Protein AF-A0AA91EGL4-F1 (afdb_monomer_lite)

InterPro domains:
  IPR009813 Uncharacterised protein family YebG [PF07130] (1-58)
  IPR038627 YebG-like superfamily [G3DSA:1.10.10.710] (5-73)

Foldseek 3Di:
DDDPDPVVVVLVVVLVVQLVVQLVVVVPDPDDDDSVRSSVVSSVCSVVVVVVVCVVVVDDPVNVVVVVVVVPDPPPPPPDDDDDD

Organism: NCBI:txid1354268

Sequence (85 aa):
MTFASKKEADAYDKMLDLADNLGEWLADSPVDLEDSVLESLSFYLAEHKDQLSLLLRGNSLESLKAGDEEKSAPKKVKVAIDNAA

Structure (mmCIF, N/CA/C/O backbone):
data_AF-A0AA91EGL4-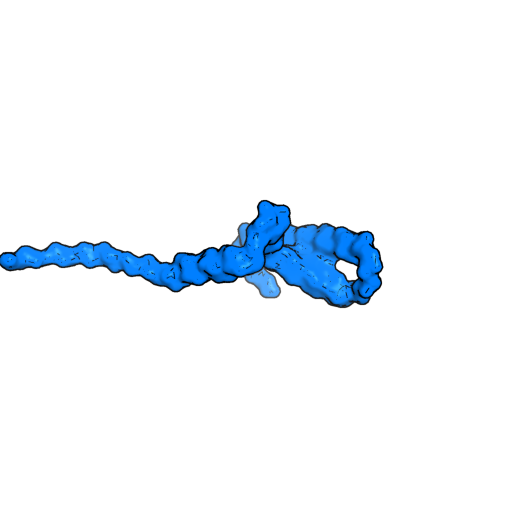F1
#
_entry.id   AF-A0AA91EGL4-F1
#
loop_
_atom_site.group_PDB
_atom_site.id
_atom_site.type_symbol
_atom_site.label_atom_id
_atom_site.label_alt_id
_atom_site.label_comp_id
_atom_site.label_asym_id
_atom_site.label_entity_id
_atom_site.label_seq_id
_atom_site.pdbx_PDB_ins_code
_atom_site.Cartn_x
_atom_site.Cartn_y
_atom_site.Cartn_z
_atom_site.occupancy
_atom_site.B_iso_or_equiv
_atom_site.auth_seq_id
_atom_site.auth_comp_id
_atom_site.auth_asym_id
_atom_site.auth_atom_id
_atom_site.pdbx_PDB_model_num
ATOM 1 N N . MET A 1 1 ? 7.458 6.936 18.172 1.00 50.19 1 MET A N 1
ATOM 2 C CA . MET A 1 1 ? 6.323 7.418 18.992 1.00 50.19 1 MET A CA 1
ATOM 3 C C . MET A 1 1 ? 5.525 6.205 19.435 1.00 50.19 1 MET A C 1
ATOM 5 O O . MET A 1 1 ? 5.337 5.310 18.628 1.00 50.19 1 MET A O 1
ATOM 9 N N . THR A 1 2 ? 5.145 6.114 20.707 1.00 54.47 2 THR A N 1
ATOM 10 C CA . THR A 1 2 ? 4.381 4.976 21.246 1.00 54.47 2 THR A CA 1
ATOM 11 C C . THR A 1 2 ? 2.912 5.101 20.841 1.00 54.47 2 THR A C 1
ATOM 13 O O . THR A 1 2 ? 2.299 6.120 21.154 1.00 54.47 2 THR A O 1
ATOM 16 N N . PHE A 1 3 ? 2.357 4.099 20.153 1.00 63.88 3 PHE A N 1
ATOM 17 C CA . PHE A 1 3 ? 0.939 4.061 19.773 1.00 63.88 3 PHE A CA 1
ATOM 18 C C . PHE A 1 3 ? 0.038 4.219 21.002 1.00 63.88 3 PHE A C 1
ATOM 20 O O . PHE A 1 3 ? 0.300 3.611 22.043 1.00 63.88 3 PHE A O 1
ATOM 27 N N . ALA A 1 4 ? -1.020 5.028 20.895 1.00 68.00 4 ALA A N 1
ATOM 28 C CA . ALA A 1 4 ? -1.913 5.292 22.022 1.00 68.00 4 ALA A CA 1
ATOM 29 C C . ALA A 1 4 ? -2.825 4.089 22.322 1.00 68.00 4 ALA A C 1
ATOM 31 O O . ALA A 1 4 ? -3.360 3.969 23.425 1.00 68.00 4 ALA A O 1
ATOM 32 N N . SER A 1 5 ? -2.975 3.160 21.368 1.00 78.25 5 SER A N 1
ATOM 33 C CA . SER A 1 5 ? -3.711 1.912 21.560 1.00 78.25 5 SER A CA 1
ATOM 34 C C . SER A 1 5 ? -3.162 0.755 20.720 1.00 78.25 5 SER A C 1
ATOM 36 O O . SER A 1 5 ? -2.581 0.950 19.655 1.00 78.25 5 SER A O 1
ATOM 38 N N . LYS A 1 6 ? -3.429 -0.481 21.166 1.00 85.75 6 LYS A N 1
ATOM 39 C CA . LYS A 1 6 ? -3.111 -1.709 20.416 1.00 85.75 6 LYS A CA 1
ATOM 40 C C . LYS A 1 6 ? -3.716 -1.709 19.006 1.00 85.75 6 LYS A C 1
ATOM 42 O O . LYS A 1 6 ? -3.084 -2.159 18.066 1.00 85.75 6 LYS A O 1
ATOM 47 N N . LYS A 1 7 ? -4.919 -1.151 18.856 1.00 87.44 7 LYS A N 1
ATOM 48 C CA . LYS A 1 7 ? -5.621 -1.079 17.570 1.00 87.44 7 LYS A CA 1
ATOM 49 C C . LYS A 1 7 ? -4.917 -0.160 16.569 1.00 87.44 7 LYS A C 1
ATOM 51 O O . LYS A 1 7 ? -4.931 -0.443 15.378 1.00 87.44 7 LYS A O 1
ATOM 56 N N . GLU A 1 8 ? -4.349 0.945 17.044 1.00 83.38 8 GLU A N 1
ATOM 57 C CA . GLU A 1 8 ? -3.566 1.853 16.201 1.00 83.38 8 GLU A CA 1
ATOM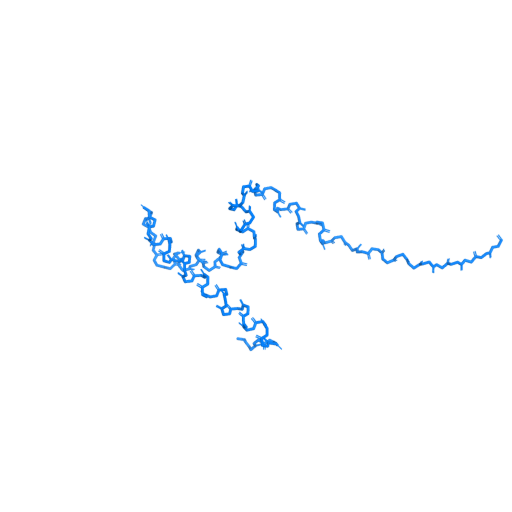 58 C C . GLU A 1 8 ? -2.241 1.220 15.788 1.00 83.38 8 GLU A C 1
ATOM 60 O O . GLU A 1 8 ? -1.860 1.356 14.631 1.00 83.38 8 GLU A O 1
ATOM 65 N N . ALA A 1 9 ? -1.597 0.472 16.690 1.00 88.44 9 ALA A N 1
ATOM 66 C CA . ALA A 1 9 ? -0.418 -0.320 16.351 1.00 88.44 9 ALA A CA 1
ATOM 67 C C . ALA A 1 9 ? -0.746 -1.362 15.267 1.00 88.44 9 ALA A C 1
ATOM 69 O O . ALA A 1 9 ? -0.131 -1.341 14.211 1.00 88.44 9 ALA A O 1
ATOM 70 N N . ASP A 1 10 ? -1.805 -2.163 15.452 1.00 90.06 10 ASP A N 1
ATOM 71 C CA . ASP A 1 10 ? -2.232 -3.164 14.461 1.00 90.06 10 ASP A CA 1
ATOM 72 C C . ASP A 1 10 ? -2.587 -2.532 13.094 1.00 90.06 10 ASP A C 1
ATOM 74 O O . ASP A 1 10 ? -2.462 -3.167 12.047 1.00 90.06 10 ASP A O 1
ATOM 78 N N . ALA A 1 11 ? -3.108 -1.300 13.085 1.00 89.06 11 ALA A N 1
ATOM 79 C CA . ALA A 1 11 ? -3.432 -0.579 11.855 1.00 89.06 11 ALA A CA 1
ATOM 80 C C . ALA A 1 11 ? -2.180 -0.035 11.154 1.00 89.06 11 ALA A C 1
ATOM 82 O O . ALA A 1 11 ? -2.135 -0.037 9.924 1.00 89.06 11 ALA A O 1
ATOM 83 N N . TYR A 1 12 ? -1.195 0.418 11.929 1.00 89.56 12 TYR A N 1
ATOM 84 C CA . TYR A 1 12 ? 0.094 0.865 11.421 1.00 89.56 12 TYR A CA 1
ATOM 85 C C . TYR A 1 12 ? 0.911 -0.304 10.872 1.00 89.56 12 TYR A C 1
ATOM 87 O O . TYR A 1 12 ? 1.398 -0.210 9.753 1.00 89.56 12 TYR A O 1
ATOM 95 N N . ASP A 1 13 ? 0.959 -1.433 11.581 1.00 92.31 13 ASP A N 1
ATOM 96 C CA . ASP A 1 13 ? 1.631 -2.652 11.114 1.00 92.31 13 ASP A CA 1
ATOM 97 C C . ASP A 1 13 ? 1.067 -3.094 9.756 1.00 92.31 13 ASP A C 1
ATOM 99 O O . ASP A 1 13 ? 1.805 -3.286 8.798 1.00 92.31 13 ASP A O 1
ATOM 103 N N . LYS A 1 14 ? -0.264 -3.105 9.612 1.00 93.12 14 LYS A N 1
ATOM 104 C CA . LYS A 1 14 ? -0.917 -3.409 8.326 1.00 93.12 14 LYS A CA 1
ATOM 105 C C . LYS A 1 14 ? -0.613 -2.406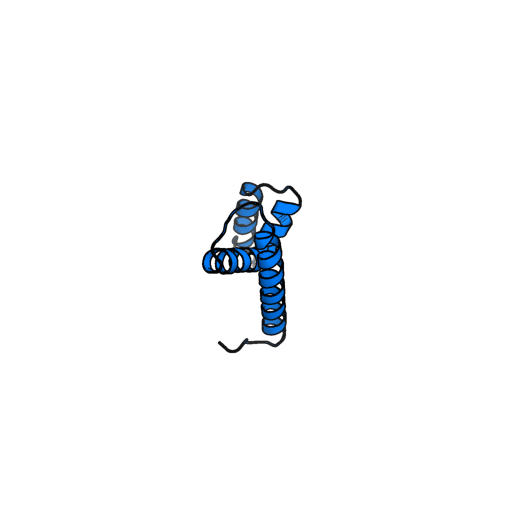 7.218 1.00 93.12 14 LYS A C 1
ATOM 107 O O . LYS A 1 14 ? -0.692 -2.756 6.044 1.00 93.12 14 LYS A O 1
ATOM 112 N N . MET A 1 15 ? -0.384 -1.143 7.566 1.00 94.25 15 MET A N 1
ATOM 113 C CA . MET A 1 15 ? 0.004 -0.126 6.593 1.00 94.25 15 MET A CA 1
ATOM 114 C C . MET A 1 15 ? 1.439 -0.365 6.122 1.00 94.25 15 MET A C 1
ATOM 116 O O . MET A 1 15 ? 1.682 -0.253 4.927 1.00 94.25 15 MET A O 1
ATOM 120 N N . LEU A 1 16 ? 2.351 -0.737 7.026 1.00 94.62 16 LEU A N 1
ATOM 121 C CA . LEU A 1 16 ? 3.717 -1.117 6.662 1.00 94.62 16 LEU A CA 1
ATOM 122 C C . LEU A 1 16 ? 3.729 -2.353 5.762 1.00 94.62 16 LEU A C 1
ATOM 124 O O . LEU A 1 16 ? 4.303 -2.293 4.682 1.00 94.62 16 LEU A O 1
ATOM 128 N N . ASP A 1 17 ? 2.989 -3.405 6.129 1.00 96.00 17 ASP A N 1
ATOM 129 C CA . ASP A 1 17 ? 2.852 -4.602 5.289 1.00 96.00 17 ASP A CA 1
ATOM 130 C C . ASP A 1 17 ? 2.332 -4.243 3.883 1.00 96.00 17 ASP A C 1
ATOM 132 O O . ASP A 1 17 ? 2.742 -4.815 2.874 1.00 96.00 17 ASP A O 1
ATOM 136 N N . LEU A 1 18 ? 1.394 -3.293 3.788 1.00 95.56 18 LEU A N 1
ATOM 137 C CA . LEU A 1 18 ? 0.878 -2.820 2.505 1.00 95.56 18 LEU A CA 1
ATOM 138 C C . LEU A 1 18 ? 1.921 -2.011 1.722 1.00 95.56 18 LEU A C 1
ATOM 140 O O . LEU A 1 18 ? 1.988 -2.165 0.504 1.00 95.56 18 LEU A O 1
ATOM 144 N N . ALA A 1 19 ? 2.704 -1.161 2.388 1.00 96.06 19 ALA A N 1
ATOM 145 C CA . ALA A 1 19 ? 3.776 -0.396 1.756 1.00 96.06 19 ALA A CA 1
ATOM 146 C C . ALA A 1 19 ? 4.821 -1.336 1.144 1.00 96.06 19 ALA A C 1
ATOM 148 O O . ALA A 1 19 ? 5.129 -1.192 -0.034 1.00 96.06 19 ALA A O 1
ATOM 149 N N . ASP A 1 20 ? 5.256 -2.360 1.878 1.00 94.88 20 ASP A N 1
ATOM 150 C CA . ASP A 1 20 ? 6.224 -3.343 1.380 1.00 94.88 20 ASP A CA 1
ATOM 151 C C . ASP A 1 20 ? 5.704 -4.050 0.116 1.00 94.88 20 ASP A C 1
ATOM 153 O O . ASP A 1 20 ? 6.364 -4.053 -0.924 1.00 94.88 20 ASP A O 1
ATOM 157 N N . ASN A 1 21 ? 4.459 -4.544 0.151 1.00 95.38 21 ASN A N 1
ATOM 158 C CA . ASN A 1 21 ? 3.828 -5.185 -1.009 1.00 95.38 21 ASN A CA 1
ATOM 159 C C . ASN A 1 21 ? 3.690 -4.237 -2.218 1.00 95.38 21 ASN A C 1
ATOM 161 O O . ASN A 1 21 ? 3.856 -4.652 -3.366 1.00 95.38 21 ASN A O 1
ATOM 165 N N . LEU A 1 22 ? 3.345 -2.966 -1.983 1.00 94.44 22 LEU A N 1
ATOM 166 C CA . LEU A 1 22 ? 3.252 -1.961 -3.046 1.00 94.44 22 LEU A CA 1
ATOM 167 C C . LEU A 1 22 ? 4.629 -1.629 -3.621 1.00 94.44 22 LEU A C 1
ATOM 169 O O . LEU A 1 22 ? 4.733 -1.409 -4.824 1.00 94.44 22 LEU A O 1
ATOM 173 N N . GLY A 1 23 ? 5.668 -1.606 -2.787 1.00 94.00 23 GLY A N 1
ATOM 174 C CA . GLY A 1 23 ? 7.048 -1.414 -3.210 1.00 94.00 23 GLY A CA 1
ATOM 175 C C . GLY A 1 23 ? 7.508 -2.527 -4.146 1.00 94.00 23 GLY A C 1
ATOM 176 O O . GLY A 1 23 ? 7.950 -2.237 -5.255 1.00 94.00 23 GLY A O 1
ATOM 177 N N . GLU A 1 24 ? 7.319 -3.789 -3.756 1.00 94.00 24 GLU A N 1
ATOM 178 C CA . GLU A 1 24 ? 7.634 -4.945 -4.608 1.00 94.00 24 GLU A CA 1
ATOM 179 C C . GLU A 1 24 ? 6.885 -4.886 -5.947 1.00 94.00 24 GLU A C 1
ATOM 181 O O . GLU A 1 24 ? 7.478 -5.054 -7.010 1.00 94.00 24 GLU A O 1
ATOM 186 N N . TRP A 1 25 ? 5.591 -4.554 -5.920 1.00 93.62 25 TRP A N 1
ATOM 187 C CA . TRP A 1 25 ? 4.801 -4.420 -7.144 1.00 93.62 25 TRP A CA 1
ATOM 188 C C . TRP A 1 25 ? 5.272 -3.270 -8.052 1.00 93.62 25 TRP A C 1
ATOM 190 O O . TRP A 1 25 ? 5.223 -3.382 -9.277 1.00 93.62 25 TRP A O 1
ATOM 200 N N . LEU A 1 26 ? 5.732 -2.158 -7.473 1.00 91.94 26 LEU A N 1
ATOM 201 C CA . LEU A 1 26 ? 6.302 -1.038 -8.226 1.00 91.94 26 LEU A CA 1
ATOM 202 C C . LEU A 1 26 ? 7.697 -1.361 -8.779 1.00 91.94 26 LEU A C 1
ATOM 204 O O . LEU A 1 26 ? 8.041 -0.858 -9.850 1.00 91.94 26 LEU A O 1
ATOM 208 N N . ALA A 1 27 ? 8.471 -2.211 -8.099 1.00 90.81 27 ALA A N 1
ATOM 209 C CA . ALA A 1 27 ? 9.772 -2.688 -8.576 1.00 90.81 27 ALA A CA 1
ATOM 210 C C . ALA A 1 27 ? 9.636 -3.533 -9.853 1.00 90.81 27 ALA A C 1
ATOM 212 O O . ALA A 1 27 ? 10.496 -3.476 -10.728 1.00 90.81 27 ALA A O 1
ATOM 213 N N . ASP A 1 28 ? 8.523 -4.256 -9.994 1.00 91.69 28 ASP A N 1
ATOM 214 C CA . ASP A 1 28 ? 8.180 -5.012 -11.205 1.00 91.69 28 ASP A CA 1
ATOM 215 C C . ASP A 1 28 ? 7.722 -4.116 -12.375 1.00 91.69 28 ASP A C 1
ATOM 217 O O . ASP A 1 28 ? 7.465 -4.597 -13.486 1.00 91.69 28 ASP A O 1
ATOM 221 N N . SER A 1 29 ? 7.574 -2.807 -12.150 1.00 89.88 29 SER A N 1
ATOM 222 C CA . SER A 1 29 ? 7.146 -1.881 -13.192 1.00 89.88 29 SER A CA 1
ATOM 223 C C . SER A 1 29 ? 8.238 -1.691 -14.259 1.00 89.88 29 SER A C 1
ATOM 225 O O . SER A 1 29 ? 9.429 -1.798 -13.979 1.00 89.88 29 SER A O 1
ATOM 227 N N . PRO A 1 30 ? 7.874 -1.350 -15.510 1.00 90.75 30 PRO A N 1
ATOM 228 C CA . PRO A 1 30 ? 8.853 -1.079 -16.566 1.00 90.75 30 PRO A CA 1
ATOM 229 C C . PRO A 1 30 ? 9.606 0.250 -16.368 1.00 90.75 30 PRO A C 1
ATOM 231 O O . PRO A 1 30 ? 10.343 0.672 -17.261 1.00 90.75 30 PRO A O 1
ATOM 234 N N . VAL A 1 31 ? 9.360 0.952 -15.259 1.00 88.62 31 VAL A N 1
ATOM 235 C CA . VAL A 1 31 ? 9.948 2.249 -14.940 1.00 88.62 31 VAL A CA 1
ATOM 236 C C . VAL A 1 31 ? 11.094 2.023 -13.968 1.00 88.62 31 VAL A C 1
ATOM 238 O O . VAL A 1 31 ? 10.900 1.459 -12.898 1.00 88.62 31 VAL A O 1
ATOM 241 N N . ASP A 1 32 ? 12.275 2.504 -14.341 1.00 87.56 32 ASP A N 1
ATOM 242 C CA . ASP A 1 32 ? 13.439 2.487 -13.463 1.00 87.56 32 ASP A CA 1
ATOM 243 C C . ASP A 1 32 ? 13.251 3.544 -12.365 1.00 87.56 32 ASP A C 1
ATOM 245 O O . ASP A 1 32 ? 13.211 4.749 -12.641 1.00 87.56 32 ASP A O 1
ATOM 249 N N . LEU A 1 33 ? 13.040 3.082 -11.135 1.00 89.62 33 LEU A N 1
ATOM 250 C CA . LEU A 1 33 ? 12.839 3.911 -9.952 1.00 89.62 33 LEU A CA 1
ATOM 251 C C . LEU A 1 33 ? 13.962 3.619 -8.962 1.00 89.62 33 LEU A C 1
ATOM 253 O O . LEU A 1 33 ? 14.224 2.466 -8.638 1.00 89.62 33 LEU A O 1
ATOM 257 N N . GLU A 1 34 ? 14.596 4.668 -8.444 1.00 93.00 34 GLU A N 1
ATOM 258 C CA . GLU A 1 34 ? 15.563 4.522 -7.355 1.00 93.00 34 GLU A CA 1
ATOM 259 C C . GLU A 1 34 ? 14.874 3.993 -6.086 1.00 93.00 34 GLU A C 1
ATOM 261 O O . GLU A 1 34 ? 13.760 4.416 -5.763 1.00 93.00 34 GLU A O 1
ATOM 266 N N . ASP A 1 35 ? 15.568 3.150 -5.315 1.00 88.75 35 ASP A N 1
ATOM 267 C CA . ASP A 1 35 ? 15.032 2.506 -4.102 1.00 88.75 35 ASP A CA 1
ATOM 268 C C . ASP A 1 35 ? 14.384 3.506 -3.128 1.00 88.75 35 ASP A C 1
ATOM 270 O O . ASP A 1 35 ? 13.296 3.270 -2.608 1.00 88.75 35 ASP A O 1
ATOM 274 N N . SER A 1 36 ? 15.007 4.675 -2.937 1.00 91.69 36 SER A N 1
ATOM 275 C CA . SER A 1 36 ? 14.485 5.728 -2.049 1.00 91.69 36 SER A CA 1
ATOM 276 C C . SER A 1 36 ? 13.151 6.326 -2.520 1.00 91.69 36 SER A C 1
ATOM 278 O O . SER A 1 36 ? 12.298 6.705 -1.708 1.00 91.69 36 SER A O 1
ATOM 280 N N . VAL A 1 37 ? 12.955 6.406 -3.839 1.00 93.25 37 VAL A N 1
ATOM 281 C CA . VAL A 1 37 ? 11.725 6.906 -4.461 1.00 93.25 37 VAL A CA 1
ATOM 282 C C . VAL A 1 37 ? 10.641 5.846 -4.370 1.00 93.25 37 VAL A C 1
ATOM 284 O O . VAL A 1 37 ? 9.501 6.170 -4.043 1.00 93.25 37 VAL A O 1
ATOM 287 N N . LEU A 1 38 ? 10.996 4.588 -4.624 1.00 93.25 38 LEU A N 1
ATOM 288 C CA . LEU A 1 38 ? 10.090 3.453 -4.529 1.00 93.25 38 LEU A CA 1
ATOM 289 C C . LEU A 1 38 ? 9.563 3.275 -3.098 1.00 93.25 38 LEU A C 1
ATOM 291 O O . LEU A 1 38 ? 8.352 3.145 -2.908 1.00 93.25 38 LEU A O 1
ATOM 295 N N . GLU A 1 39 ? 10.431 3.364 -2.089 1.00 93.00 39 GLU A N 1
ATOM 296 C CA . GLU A 1 39 ? 10.048 3.323 -0.671 1.00 93.00 39 GLU A CA 1
ATOM 297 C C . GLU A 1 39 ? 9.109 4.488 -0.314 1.00 93.00 39 GLU A C 1
ATOM 299 O O . GLU A 1 39 ? 8.018 4.287 0.218 1.00 93.00 39 GLU A O 1
ATOM 304 N N . SER A 1 40 ? 9.473 5.717 -0.689 1.00 94.31 40 SER A N 1
ATOM 305 C CA . SER A 1 40 ? 8.640 6.895 -0.408 1.00 94.31 40 SER A CA 1
ATOM 306 C C . SER A 1 40 ? 7.267 6.818 -1.090 1.00 94.31 40 SER A C 1
ATOM 308 O O . SER A 1 40 ? 6.246 7.181 -0.501 1.00 94.31 40 SER A O 1
ATOM 310 N N . LEU A 1 41 ? 7.226 6.347 -2.339 1.00 94.44 41 LEU A N 1
ATOM 311 C CA . LEU A 1 41 ? 5.998 6.234 -3.121 1.00 94.44 41 LEU A CA 1
ATOM 312 C C . LEU A 1 41 ? 5.088 5.124 -2.592 1.00 94.44 41 LEU A C 1
ATOM 314 O O . LEU A 1 41 ? 3.885 5.334 -2.446 1.00 94.44 41 LEU A O 1
ATOM 318 N N . SER A 1 42 ? 5.649 3.957 -2.293 1.00 95.25 42 SER A N 1
ATOM 319 C CA . SER A 1 42 ? 4.896 2.830 -1.743 1.00 95.25 42 SER A CA 1
ATOM 320 C C . SER A 1 42 ? 4.299 3.160 -0.374 1.00 95.25 42 SER A C 1
ATOM 322 O O . SER A 1 42 ? 3.116 2.896 -0.144 1.00 95.25 42 SER A O 1
ATOM 324 N N . PHE A 1 43 ? 5.056 3.851 0.483 1.00 95.38 43 PHE A N 1
ATOM 325 C CA . PHE A 1 43 ? 4.566 4.338 1.769 1.00 95.38 43 PHE A CA 1
ATOM 326 C C . PHE A 1 43 ? 3.414 5.337 1.606 1.00 95.38 43 PHE A C 1
ATOM 328 O O . PHE A 1 43 ? 2.366 5.183 2.235 1.00 95.38 43 PHE A O 1
ATOM 335 N N . TYR A 1 44 ? 3.555 6.313 0.700 1.00 95.25 44 TYR A N 1
ATOM 336 C CA . TYR A 1 44 ? 2.491 7.273 0.392 1.00 95.25 44 TYR A CA 1
ATOM 337 C C . TYR A 1 44 ? 1.207 6.572 -0.078 1.00 95.25 44 TYR A C 1
ATOM 339 O O . TYR A 1 44 ? 0.107 6.864 0.393 1.00 95.25 44 TYR A O 1
ATOM 347 N N . LEU A 1 45 ? 1.323 5.600 -0.982 1.00 94.44 45 LEU A N 1
ATOM 348 C CA . LEU A 1 45 ? 0.172 4.842 -1.471 1.00 94.44 45 LEU A CA 1
ATOM 349 C C . LEU A 1 45 ? -0.504 4.018 -0.361 1.00 94.44 45 LEU A C 1
ATOM 351 O O . LEU A 1 45 ? -1.735 3.929 -0.334 1.00 94.44 45 LEU A O 1
ATOM 355 N N . ALA A 1 46 ? 0.273 3.449 0.564 1.00 95.38 46 ALA A N 1
ATOM 356 C CA . ALA A 1 46 ? -0.246 2.685 1.695 1.00 95.38 46 ALA A CA 1
ATOM 357 C C . ALA A 1 46 ? -0.968 3.567 2.728 1.00 95.38 46 ALA A C 1
ATOM 359 O O . ALA A 1 46 ? -2.038 3.194 3.223 1.00 95.38 46 ALA A O 1
ATOM 360 N N . GLU A 1 47 ? -0.434 4.756 3.018 1.00 93.50 47 GLU A N 1
ATOM 361 C CA . GLU A 1 47 ? -1.071 5.741 3.900 1.00 93.50 47 GLU A CA 1
ATOM 362 C C . GLU A 1 47 ? -2.428 6.191 3.332 1.00 93.50 47 GLU A C 1
ATOM 364 O O . GLU A 1 47 ? -3.433 6.261 4.045 1.00 93.50 47 GLU A O 1
ATOM 369 N N . HIS A 1 48 ? -2.496 6.367 2.011 1.00 93.19 48 HIS A N 1
ATOM 370 C CA . HIS A 1 48 ? -3.695 6.766 1.276 1.00 93.19 48 HIS A CA 1
ATOM 371 C C . HIS A 1 48 ? -4.513 5.585 0.715 1.00 93.19 48 HIS A C 1
ATOM 373 O O . HIS A 1 48 ? -5.303 5.762 -0.221 1.00 93.19 48 HIS A O 1
ATOM 379 N N . LYS A 1 49 ?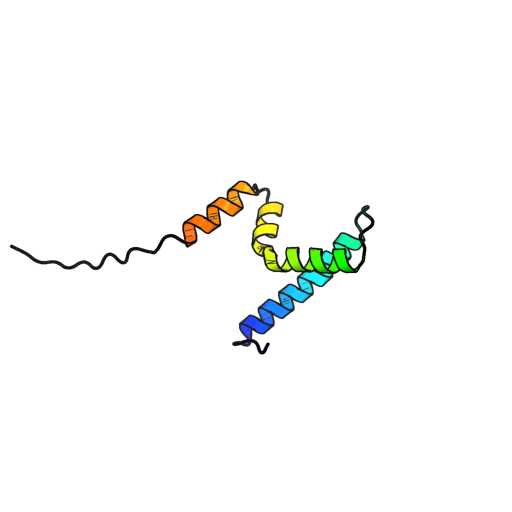 -4.389 4.378 1.295 1.00 90.06 49 LYS A N 1
ATOM 380 C CA . LYS A 1 49 ? -5.012 3.143 0.769 1.00 90.06 49 LYS A CA 1
ATOM 381 C C . LYS A 1 49 ? -6.513 3.245 0.488 1.00 90.06 49 LYS A C 1
ATOM 383 O O . LYS A 1 49 ? -7.014 2.597 -0.429 1.00 90.06 49 LYS A O 1
ATOM 388 N N . ASP A 1 50 ? -7.244 4.046 1.264 1.00 89.25 50 ASP A N 1
ATOM 389 C CA . ASP A 1 50 ? -8.693 4.191 1.112 1.00 89.25 50 ASP A CA 1
ATOM 390 C C . ASP A 1 50 ? -9.026 4.960 -0.175 1.00 89.25 50 ASP A C 1
ATOM 392 O O . ASP A 1 50 ? -9.892 4.544 -0.947 1.00 89.25 50 ASP A O 1
ATOM 396 N N . GLN A 1 51 ? -8.282 6.035 -0.456 1.00 89.56 51 GLN A N 1
ATOM 397 C CA . GLN A 1 51 ? -8.398 6.794 -1.702 1.00 89.56 51 GLN A CA 1
ATOM 398 C C . GLN A 1 51 ? -7.929 5.952 -2.891 1.00 89.56 51 GLN A C 1
ATOM 400 O O . GLN A 1 51 ? -8.612 5.903 -3.915 1.00 89.56 51 GLN A O 1
ATOM 405 N N . LEU A 1 52 ? -6.821 5.222 -2.732 1.00 90.81 52 LEU A N 1
ATOM 406 C CA . LEU A 1 52 ? -6.303 4.311 -3.750 1.00 90.81 52 LEU A CA 1
ATOM 407 C C . LEU A 1 52 ? -7.317 3.212 -4.104 1.00 90.81 52 LEU A C 1
ATOM 409 O O . LEU A 1 52 ? -7.585 2.979 -5.279 1.00 90.81 52 LEU A O 1
ATOM 413 N N . SER A 1 53 ? -7.946 2.576 -3.110 1.00 90.38 53 SER A N 1
ATOM 414 C CA . SER A 1 53 ? -8.953 1.530 -3.339 1.00 90.38 53 SER A CA 1
ATOM 415 C C . SER A 1 53 ? -10.152 2.046 -4.132 1.00 90.38 53 SER A C 1
ATOM 417 O O . SER A 1 53 ? -10.704 1.320 -4.956 1.00 90.38 53 SER A O 1
ATOM 419 N N . LEU A 1 54 ? -10.561 3.295 -3.906 1.00 91.06 54 LEU A N 1
ATOM 420 C CA . LEU A 1 54 ? -11.646 3.908 -4.663 1.00 91.06 54 LEU A CA 1
ATOM 421 C C . LEU A 1 54 ? -11.222 4.246 -6.098 1.00 91.06 54 LEU A C 1
ATOM 423 O O . LEU A 1 54 ? -11.979 3.951 -7.022 1.00 91.06 54 LEU A O 1
ATOM 427 N N . LEU A 1 55 ? -10.014 4.783 -6.306 1.00 91.50 55 LEU A N 1
ATOM 428 C CA . LEU A 1 55 ? -9.462 4.985 -7.654 1.00 91.50 55 LEU A CA 1
ATOM 429 C C . LEU A 1 55 ? -9.434 3.670 -8.445 1.00 91.50 55 LEU A C 1
ATOM 431 O O . LEU A 1 55 ? -9.898 3.624 -9.582 1.00 91.50 55 LEU A O 1
ATOM 435 N N . LEU A 1 56 ? -8.974 2.579 -7.824 1.00 89.62 56 LEU A N 1
ATOM 436 C CA . LEU A 1 56 ? -8.916 1.255 -8.453 1.00 89.62 56 LEU A CA 1
ATOM 437 C C . LEU A 1 56 ? -10.301 0.676 -8.790 1.00 89.62 56 LEU A C 1
ATOM 439 O O . LEU A 1 56 ? -10.412 -0.164 -9.679 1.00 89.62 56 LEU A O 1
ATOM 443 N N . ARG A 1 57 ? -11.371 1.132 -8.125 1.00 91.56 57 ARG A N 1
ATOM 444 C CA . ARG A 1 57 ? -12.761 0.767 -8.461 1.00 91.56 57 ARG A CA 1
ATOM 445 C C . ARG A 1 57 ? -13.342 1.583 -9.620 1.00 91.56 57 ARG A C 1
ATOM 447 O O . ARG A 1 57 ? -14.477 1.330 -10.014 1.00 91.56 57 ARG A O 1
ATOM 454 N N . GLY A 1 58 ? -12.584 2.531 -10.174 1.00 90.88 58 GLY A N 1
ATOM 455 C CA . GLY A 1 58 ? -13.005 3.382 -11.289 1.00 90.88 58 GLY A CA 1
ATOM 456 C C . GLY A 1 58 ? -13.580 4.734 -10.866 1.00 90.88 58 GLY A C 1
ATOM 457 O O . GLY A 1 58 ? -14.148 5.439 -11.701 1.00 90.88 58 GLY A O 1
ATOM 458 N N . ASN A 1 59 ? -13.443 5.123 -9.595 1.00 89.38 59 ASN A N 1
ATOM 459 C CA . ASN A 1 59 ? -13.798 6.471 -9.163 1.00 89.38 59 ASN A CA 1
ATOM 460 C C . ASN A 1 59 ? -12.789 7.492 -9.711 1.00 89.38 59 ASN A C 1
ATOM 462 O O . ASN A 1 59 ? -11.595 7.223 -9.814 1.00 89.38 59 ASN A O 1
ATOM 466 N N . SER A 1 60 ? -13.265 8.699 -10.021 1.00 85.12 60 SER A N 1
ATOM 467 C CA . SER A 1 60 ? -12.400 9.803 -10.452 1.00 85.12 60 SER A CA 1
ATOM 468 C C . SER A 1 60 ? -11.733 10.481 -9.254 1.00 85.12 60 SER A C 1
ATOM 470 O O . SER A 1 60 ? -12.339 10.606 -8.186 1.00 85.12 60 SER A O 1
ATOM 472 N N . LEU A 1 61 ? -10.524 11.011 -9.446 1.00 80.06 61 LEU A N 1
ATOM 473 C CA . LEU A 1 61 ? -9.822 11.807 -8.437 1.00 80.06 61 LEU A CA 1
ATOM 474 C C . LEU A 1 61 ? -10.663 12.998 -7.939 1.00 80.06 61 LEU A C 1
ATOM 476 O O . LEU A 1 61 ? -10.612 13.340 -6.760 1.00 80.06 61 LEU A O 1
ATOM 480 N N . GLU A 1 62 ? -11.479 13.599 -8.808 1.00 79.19 62 GLU A N 1
ATOM 481 C CA . GLU A 1 62 ? -12.395 14.683 -8.426 1.00 79.19 62 GLU A CA 1
ATOM 482 C C . GLU A 1 62 ? -13.467 14.212 -7.435 1.00 79.19 62 GLU A C 1
ATOM 484 O O . GLU A 1 62 ? -13.764 14.902 -6.461 1.00 79.19 62 GLU A O 1
ATOM 489 N N . SER A 1 63 ? -13.990 12.996 -7.623 1.00 75.00 63 SER A N 1
ATOM 490 C CA . SER A 1 63 ? -15.010 12.419 -6.736 1.00 75.00 63 SER A CA 1
ATOM 491 C C . SER A 1 63 ? -14.477 12.097 -5.336 1.00 75.00 63 SER A C 1
ATOM 493 O O . SER A 1 63 ? -15.234 12.097 -4.370 1.00 75.00 63 SER A O 1
ATOM 495 N N . LEU A 1 64 ? -13.165 11.877 -5.209 1.00 75.06 64 LEU A N 1
ATOM 496 C CA . LEU A 1 64 ? -12.504 11.617 -3.929 1.00 75.06 64 LEU A CA 1
ATOM 497 C C . LEU A 1 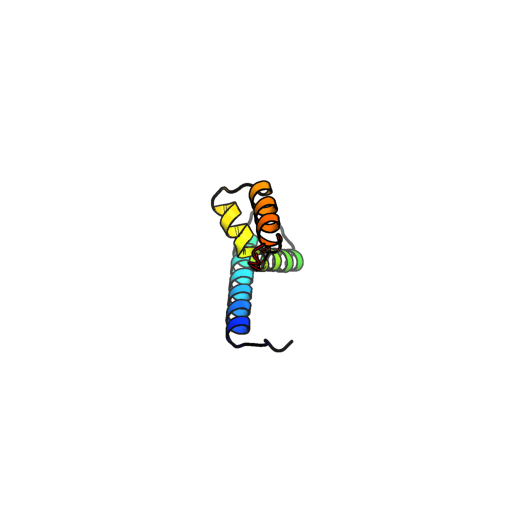64 ? -12.258 12.888 -3.131 1.00 75.06 64 LEU A C 1
ATOM 499 O O . LEU A 1 64 ? -12.352 12.868 -1.909 1.00 75.06 64 LEU A O 1
ATOM 503 N N . LYS A 1 65 ? -11.985 13.997 -3.823 1.00 69.94 65 LYS A N 1
ATOM 504 C CA . LYS A 1 65 ? -11.825 15.312 -3.196 1.00 69.94 65 LYS A CA 1
ATOM 505 C C . LYS A 1 65 ? -13.162 15.860 -2.688 1.00 69.94 65 LYS A C 1
ATOM 507 O O . LYS A 1 65 ? -13.201 16.449 -1.617 1.00 69.94 65 LYS A O 1
ATOM 512 N N . ALA A 1 66 ? -14.258 15.601 -3.405 1.00 60.81 66 ALA A N 1
ATOM 513 C CA . ALA A 1 66 ? -15.599 16.031 -3.000 1.00 60.81 66 ALA A CA 1
ATOM 514 C C . ALA A 1 66 ? -16.140 15.296 -1.752 1.00 60.81 66 ALA A C 1
ATOM 516 O O . ALA A 1 66 ? -16.900 15.872 -0.979 1.00 60.81 66 ALA A O 1
ATOM 517 N N . GLY A 1 67 ? -15.741 14.036 -1.528 1.00 54.19 67 GLY A N 1
ATOM 518 C CA . GLY A 1 67 ? -16.201 13.236 -0.382 1.00 54.19 67 GLY A CA 1
ATOM 519 C C . GLY A 1 67 ? -15.598 13.637 0.973 1.00 54.19 67 GLY A C 1
ATOM 520 O O . GLY A 1 67 ? -16.190 13.347 2.014 1.00 54.19 67 GLY A O 1
ATOM 521 N N . ASP A 1 68 ? -14.450 14.320 0.973 1.00 51.31 68 ASP A N 1
ATOM 522 C CA . ASP A 1 68 ? -13.785 14.800 2.194 1.00 51.31 68 ASP A CA 1
ATOM 523 C C . ASP A 1 68 ? -14.387 16.130 2.700 1.00 51.31 68 ASP A C 1
ATOM 525 O O . ASP A 1 68 ? -14.444 16.388 3.907 1.00 51.31 68 ASP A O 1
ATOM 529 N N . GLU A 1 69 ? -14.954 16.942 1.797 1.00 50.53 69 GLU A N 1
ATOM 530 C CA . GLU A 1 69 ? -15.667 18.172 2.168 1.00 50.53 69 GLU A CA 1
ATOM 531 C C . GLU A 1 69 ? -16.997 17.889 2.891 1.00 50.53 69 GLU A C 1
ATOM 533 O O . GLU A 1 69 ? -17.375 18.627 3.805 1.00 50.53 69 GLU A O 1
ATOM 538 N N . GLU A 1 70 ? -17.687 16.784 2.582 1.00 47.38 70 GLU A N 1
ATOM 539 C CA . GLU A 1 70 ? -18.977 16.459 3.215 1.00 47.38 70 GLU A CA 1
ATOM 540 C C . GLU A 1 70 ? -18.847 15.941 4.661 1.00 47.38 70 GLU A C 1
ATOM 542 O O . GLU A 1 70 ? -19.771 16.095 5.464 1.00 47.38 70 GLU A O 1
ATOM 547 N N . LYS A 1 71 ? -17.691 15.381 5.052 1.00 45.75 71 LYS A N 1
ATOM 548 C CA . LYS A 1 71 ? -17.423 14.984 6.451 1.00 45.75 71 LYS A CA 1
ATOM 549 C C . LYS A 1 71 ? -16.961 16.136 7.348 1.00 45.75 71 LYS A C 1
ATOM 551 O O . LYS A 1 71 ? -16.918 15.958 8.566 1.00 45.75 71 LYS A O 1
ATOM 556 N N . SER A 1 72 ? -16.684 17.306 6.773 1.00 42.34 72 SER A N 1
ATOM 557 C CA . SER A 1 72 ? -16.225 18.500 7.494 1.00 42.34 72 SER A CA 1
ATOM 558 C C . SER A 1 72 ? -17.346 19.503 7.811 1.00 42.34 72 SER A C 1
ATOM 560 O O . SER A 1 72 ? -17.107 20.510 8.478 1.00 42.34 72 SER A O 1
ATOM 562 N N . ALA A 1 73 ? -18.594 19.237 7.404 1.00 43.94 73 ALA A N 1
ATOM 563 C CA . ALA A 1 73 ? -19.729 20.050 7.830 1.00 43.94 73 ALA A CA 1
ATOM 564 C C . ALA A 1 73 ? -20.073 19.748 9.307 1.00 43.94 73 ALA A C 1
ATOM 566 O O . ALA A 1 73 ? -20.391 18.602 9.647 1.00 43.94 73 ALA A O 1
ATOM 567 N N . PRO A 1 74 ? -20.062 20.746 10.215 1.00 44.31 74 PRO A N 1
ATOM 568 C CA . PRO A 1 74 ? -20.432 20.520 11.601 1.00 44.31 74 PRO A CA 1
ATOM 569 C C . PRO A 1 74 ? -21.902 20.103 11.626 1.00 44.31 74 PRO A C 1
ATOM 571 O O . PRO A 1 74 ? -22.778 20.848 11.177 1.00 44.31 74 PRO A O 1
ATOM 574 N N . LYS A 1 75 ? -22.189 18.909 12.162 1.00 43.44 75 LYS A N 1
ATOM 575 C CA . LYS A 1 75 ? -23.554 18.509 12.517 1.00 43.44 75 LYS A CA 1
ATOM 576 C C . LYS A 1 75 ? -24.106 19.575 13.463 1.00 43.44 75 LYS A C 1
ATOM 578 O O . LYS A 1 75 ? -23.790 19.572 14.650 1.00 43.44 75 LYS A O 1
ATOM 583 N N . LYS A 1 76 ? -24.915 20.504 12.938 1.00 45.62 76 LYS A N 1
ATOM 584 C CA . LYS A 1 76 ? -25.708 21.433 13.745 1.00 45.62 76 LYS A CA 1
ATOM 585 C C . LYS A 1 76 ? -26.619 20.587 14.627 1.00 45.62 76 LYS A C 1
ATOM 587 O O . LYS A 1 76 ? -27.637 20.072 14.169 1.00 45.62 76 LYS A O 1
ATOM 592 N N . VAL A 1 77 ? -26.220 20.425 15.886 1.00 41.94 77 VAL A N 1
ATOM 593 C CA . VAL A 1 77 ? -27.073 19.903 16.949 1.00 41.94 77 VAL A CA 1
ATOM 594 C C . VAL A 1 77 ? -28.246 20.870 17.059 1.00 41.94 77 VAL A C 1
ATOM 596 O O . VAL A 1 77 ? -28.103 21.999 17.524 1.00 41.94 77 VAL A O 1
ATOM 599 N N . LYS A 1 78 ? -29.406 20.451 16.554 1.00 45.78 78 LYS A N 1
ATOM 600 C CA . LYS A 1 78 ? -30.662 21.177 16.707 1.00 45.78 78 LYS A CA 1
ATOM 601 C C . LYS A 1 78 ? -31.142 20.905 18.132 1.00 45.78 78 LYS A C 1
ATOM 603 O O . LYS A 1 78 ? -31.844 19.928 18.371 1.00 45.78 78 LYS A O 1
ATOM 608 N N . VAL A 1 79 ? -30.691 21.716 19.090 1.00 41.97 79 VAL A N 1
ATOM 609 C CA . VAL A 1 79 ? -31.302 21.739 20.423 1.00 41.97 79 VAL A CA 1
ATOM 610 C C . VAL A 1 79 ? -32.676 22.372 20.244 1.00 41.97 79 VAL A C 1
ATOM 612 O O . VAL A 1 79 ? -32.789 23.568 19.977 1.00 41.97 79 VAL A O 1
ATOM 615 N N . ALA A 1 80 ? -33.709 21.535 20.300 1.00 52.50 80 ALA A N 1
ATOM 616 C CA . ALA A 1 80 ? -35.071 21.986 20.503 1.00 52.50 80 ALA A CA 1
ATOM 617 C C . ALA A 1 80 ? -35.132 22.650 21.882 1.00 52.50 80 ALA A C 1
ATOM 619 O O . ALA A 1 80 ? -34.833 22.022 22.895 1.00 52.50 80 ALA A O 1
ATOM 620 N N . ILE A 1 81 ? -35.462 23.934 21.895 1.00 46.56 81 ILE A N 1
ATOM 621 C CA . ILE A 1 81 ? -35.992 24.607 23.073 1.00 46.56 81 ILE A CA 1
ATOM 622 C C . 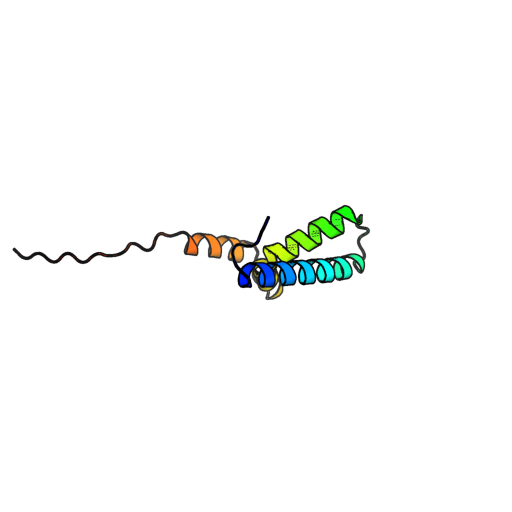ILE A 1 81 ? -37.361 25.119 22.671 1.00 46.56 81 ILE A C 1
ATOM 624 O O . ILE A 1 81 ? -37.502 26.136 21.993 1.00 46.56 81 ILE A O 1
ATOM 628 N N . ASP A 1 82 ? -38.354 24.328 23.049 1.00 49.44 82 ASP A N 1
ATOM 629 C CA . ASP A 1 82 ? -39.732 24.740 23.206 1.00 49.44 82 ASP A CA 1
ATOM 630 C C . ASP A 1 82 ? -39.777 25.964 24.127 1.00 49.44 82 ASP A C 1
ATOM 632 O O . ASP A 1 82 ? -39.241 25.923 25.236 1.00 49.44 82 ASP A O 1
ATOM 636 N N . ASN A 1 83 ? -40.452 27.038 23.717 1.00 41.16 83 ASN A N 1
ATOM 637 C CA . ASN A 1 83 ? -41.265 27.744 24.695 1.00 41.16 83 ASN A CA 1
ATOM 638 C C . ASN A 1 83 ? -42.440 28.479 24.060 1.00 41.16 83 ASN A C 1
ATOM 640 O O . ASN A 1 83 ? -42.301 29.212 23.083 1.00 41.16 83 ASN A O 1
ATOM 644 N N . ALA A 1 84 ? -43.589 28.221 24.667 1.00 47.72 84 ALA A N 1
ATOM 645 C CA . ALA A 1 84 ? -44.896 28.749 24.354 1.00 47.72 84 ALA A CA 1
ATOM 646 C C . ALA A 1 84 ? -45.013 30.239 24.703 1.00 47.72 84 ALA A C 1
ATOM 648 O O . ALA A 1 84 ? -44.474 30.689 25.717 1.00 47.72 84 ALA A O 1
ATOM 649 N N . ALA A 1 85 ? -45.795 30.957 23.900 1.00 42.25 85 ALA A N 1
ATOM 650 C CA . ALA A 1 85 ? -46.588 32.112 24.308 1.00 42.25 85 ALA A CA 1
ATOM 651 C C . ALA A 1 85 ? -47.783 32.237 23.356 1.00 42.25 85 ALA A C 1
ATOM 653 O O . ALA A 1 85 ? -47.557 32.125 22.129 1.00 42.25 85 ALA A O 1
#

Radius of gyration: 20.39 Å; chains: 1; bounding box: 62×37×41 Å

Secondary structure (DSSP, 8-state):
---SSHHHHHHHHHHHHHHHHHHHHHHTSSS---HHHHHHHHHHHHHTHHHHHHHHTT--HHHHHHHHHHTTS------------

pLDDT: mean 78.58, std 19.49, range [41.16, 96.06]